Protein AF-C7CL58-F1 (afdb_monomer_lite)

Sequence (55 aa):
MDGPAAIIMAAPAREVLRDGRGTILGSYDARSNVTRDASGRLVGQGYLLPMLLGR

pLDDT: mean 89.42, std 12.6, range [59.0, 98.5]

Radius of gyration: 16.16 Å; chains: 1; bounding box: 45×30×36 Å

Secondary structure (DSSP, 8-state):
---------PPPPEEEEE-TTS-EEEEEETTTTEEEETTS-EEEES--GGGGTT-

Organism: Methylorubrum extorquens (strain DSM 6343 / CIP 106787 / DM4) (NCBI:txid661410)

Foldseek 3Di:
DCDDPDDDDDDWDKDFDADPVRQTQWIATPVQQFIAGSVRHTPDGHDCSVVSPPD

Structure (mmCIF, N/CA/C/O backbone):
data_AF-C7CL58-F1
#
_entry.id   AF-C7CL58-F1
#
loop_
_atom_site.group_PDB
_atom_site.id
_atom_site.type_symbol
_atom_site.label_atom_id
_atom_site.label_alt_id
_atom_site.label_comp_id
_atom_site.label_asym_id
_atom_site.label_entity_id
_atom_site.label_seq_id
_atom_site.pdbx_PDB_ins_code
_atom_site.Cartn_x
_atom_site.Cartn_y
_atom_site.Cartn_z
_atom_site.occupancy
_atom_site.B_iso_or_equiv
_atom_site.auth_seq_id
_atom_site.auth_comp_id
_atom_site.auth_asym_id
_atom_site.auth_atom_id
_atom_site.pdbx_PDB_model_num
ATOM 1 N N . MET A 1 1 ? 32.536 20.845 -25.946 1.00 59.00 1 MET A N 1
ATOM 2 C CA . MET A 1 1 ? 31.124 21.169 -25.649 1.00 59.00 1 MET A CA 1
ATOM 3 C C . MET A 1 1 ? 30.672 20.102 -24.681 1.00 59.00 1 MET A C 1
ATOM 5 O O . MET A 1 1 ? 30.169 19.081 -25.119 1.00 59.00 1 MET A O 1
ATOM 9 N N . ASP A 1 2 ? 30.918 20.303 -23.393 1.00 63.12 2 ASP A N 1
ATOM 10 C CA . ASP A 1 2 ? 30.606 19.300 -22.375 1.00 63.12 2 ASP A CA 1
ATOM 11 C C . ASP A 1 2 ? 29.503 19.883 -21.499 1.00 63.12 2 ASP A C 1
ATOM 13 O O . ASP A 1 2 ? 29.744 20.507 -20.468 1.00 63.12 2 ASP A O 1
ATOM 17 N N . GLY A 1 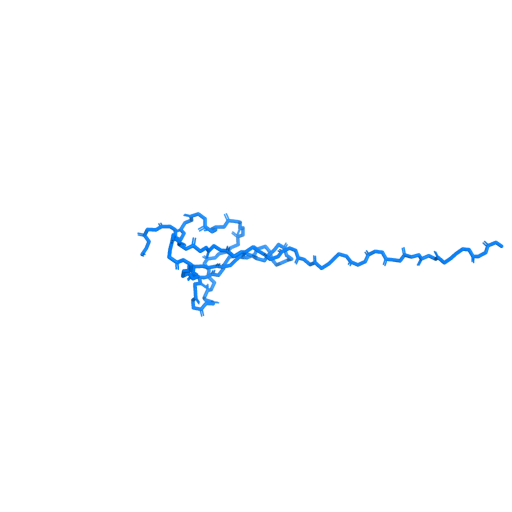3 ? 28.271 19.787 -22.003 1.00 61.84 3 GLY A N 1
ATOM 18 C CA . GLY A 1 3 ? 27.088 20.086 -21.206 1.00 61.84 3 GLY A CA 1
ATOM 19 C C . GLY A 1 3 ? 26.937 19.026 -20.110 1.00 61.84 3 GLY A C 1
ATOM 20 O O . GLY A 1 3 ? 27.222 17.853 -20.366 1.00 61.84 3 GLY A O 1
ATOM 21 N N . PRO A 1 4 ? 26.506 19.390 -18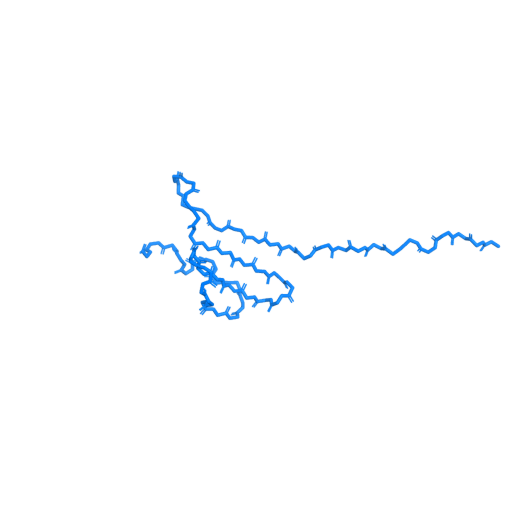.892 1.00 67.88 4 PRO A N 1
ATOM 22 C CA . PRO A 1 4 ? 26.333 18.416 -17.827 1.00 67.88 4 PRO A CA 1
ATOM 23 C C . PRO A 1 4 ? 25.254 17.402 -18.222 1.00 67.88 4 PRO A C 1
ATOM 25 O O . PRO A 1 4 ? 24.108 17.766 -18.493 1.00 67.88 4 PRO A O 1
ATOM 28 N N . ALA A 1 5 ? 25.619 16.120 -18.232 1.00 68.50 5 ALA A N 1
ATOM 29 C CA . ALA A 1 5 ? 24.675 15.014 -18.306 1.00 68.50 5 ALA A CA 1
ATOM 30 C C . ALA A 1 5 ? 23.861 14.984 -17.003 1.00 68.50 5 ALA A C 1
ATOM 32 O O . ALA A 1 5 ? 24.245 14.351 -16.022 1.00 68.50 5 ALA A O 1
ATOM 33 N N . ALA A 1 6 ? 22.762 15.734 -16.952 1.00 71.06 6 ALA A N 1
ATOM 34 C CA . ALA A 1 6 ? 21.849 15.685 -15.821 1.00 71.06 6 ALA A CA 1
ATOM 35 C C . ALA A 1 6 ? 21.131 14.325 -15.813 1.00 71.06 6 ALA A C 1
ATOM 37 O O . ALA A 1 6 ? 20.366 14.009 -16.723 1.00 71.06 6 ALA A O 1
ATOM 38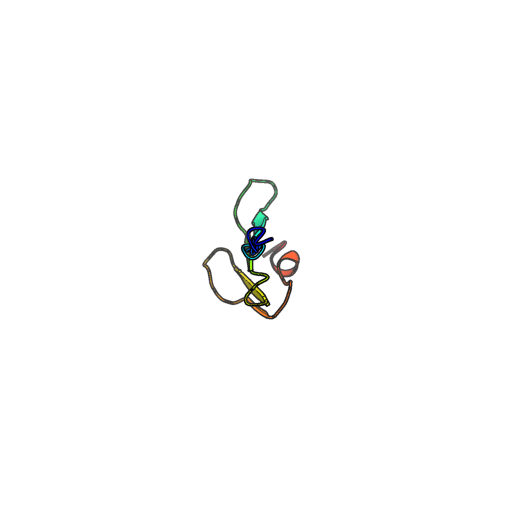 N N . ILE A 1 7 ? 21.375 13.516 -14.781 1.00 73.94 7 ILE A N 1
ATOM 39 C CA . ILE A 1 7 ? 20.634 12.276 -14.536 1.00 73.94 7 ILE A CA 1
ATOM 40 C C . ILE A 1 7 ? 19.402 12.640 -13.701 1.00 73.94 7 ILE A C 1
ATOM 42 O O . ILE A 1 7 ? 19.531 13.046 -12.547 1.00 73.94 7 ILE A O 1
ATOM 46 N N . ILE A 1 8 ? 18.202 12.493 -14.266 1.00 76.69 8 ILE A N 1
ATOM 47 C CA . ILE A 1 8 ? 16.956 12.614 -13.499 1.00 76.69 8 ILE A CA 1
ATOM 48 C C . ILE A 1 8 ? 16.768 11.324 -12.694 1.00 76.69 8 ILE A C 1
ATOM 50 O O . ILE A 1 8 ? 16.467 10.270 -13.250 1.00 76.69 8 ILE A O 1
ATOM 54 N N . MET A 1 9 ? 16.934 11.404 -11.373 1.00 67.81 9 MET A N 1
ATOM 55 C CA . MET A 1 9 ? 16.562 10.329 -10.453 1.00 67.81 9 MET A CA 1
ATOM 56 C C . MET A 1 9 ? 15.122 10.544 -9.975 1.00 67.81 9 MET A C 1
ATOM 58 O O . MET A 1 9 ? 14.871 11.382 -9.112 1.00 67.81 9 MET A O 1
ATOM 62 N N . ALA A 1 10 ? 14.165 9.790 -10.521 1.00 69.06 10 ALA A N 1
ATOM 63 C CA . ALA A 1 10 ? 12.815 9.735 -9.966 1.00 69.06 10 ALA A CA 1
ATOM 64 C C . ALA A 1 10 ? 12.805 8.815 -8.731 1.00 69.06 10 ALA A C 1
ATOM 66 O O . ALA A 1 10 ? 13.160 7.637 -8.820 1.00 69.06 10 ALA A O 1
ATOM 67 N N . ALA A 1 11 ? 12.404 9.341 -7.570 1.00 67.06 11 ALA A N 1
ATOM 68 C CA . ALA A 1 11 ? 12.080 8.501 -6.420 1.00 67.06 11 ALA A CA 1
ATOM 69 C C . ALA A 1 11 ? 10.803 7.702 -6.734 1.00 67.06 11 ALA A C 1
ATOM 71 O O . ALA A 1 11 ? 9.901 8.228 -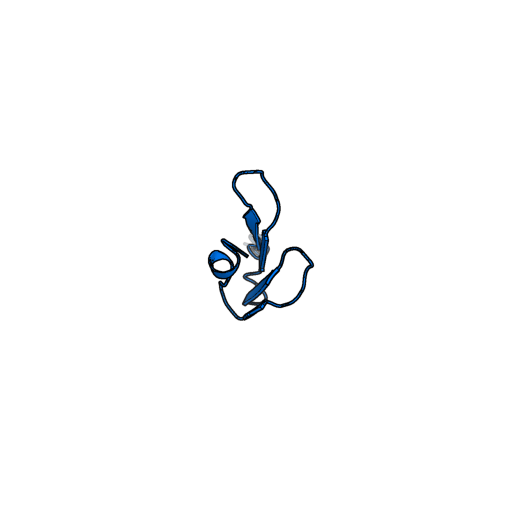7.391 1.00 67.06 11 ALA A O 1
ATOM 72 N N . PRO A 1 12 ? 10.702 6.438 -6.300 1.00 70.62 12 PRO A N 1
ATOM 73 C CA . PRO A 1 12 ? 9.509 5.655 -6.570 1.00 70.62 12 PRO A CA 1
ATOM 74 C C . PRO A 1 12 ? 8.273 6.274 -5.919 1.00 70.62 12 PRO A C 1
ATOM 76 O O . PRO A 1 12 ? 8.316 6.713 -4.768 1.00 70.62 12 PRO A O 1
ATOM 79 N N . ALA A 1 13 ? 7.166 6.283 -6.658 1.00 86.31 13 ALA A N 1
ATOM 80 C CA . ALA A 1 13 ? 5.885 6.729 -6.139 1.00 86.31 13 ALA A CA 1
ATOM 81 C C . ALA A 1 13 ? 5.397 5.740 -5.071 1.00 86.31 13 ALA A C 1
ATOM 83 O O . ALA A 1 13 ? 5.218 4.548 -5.336 1.00 86.31 13 ALA A O 1
ATOM 84 N N . ARG A 1 14 ? 5.202 6.244 -3.850 1.00 93.25 14 ARG A N 1
ATOM 85 C CA . ARG A 1 14 ? 4.513 5.527 -2.781 1.00 93.25 14 ARG A CA 1
ATOM 86 C C . ARG A 1 14 ? 3.126 6.122 -2.619 1.00 93.25 14 ARG A C 1
ATOM 88 O O . ARG A 1 14 ? 2.992 7.318 -2.378 1.00 93.25 14 ARG A O 1
ATOM 95 N N . GLU A 1 15 ? 2.114 5.273 -2.690 1.00 97.12 15 GLU A N 1
ATOM 96 C CA . GLU A 1 15 ? 0.724 5.647 -2.453 1.00 97.12 15 GLU A CA 1
ATOM 97 C C . GLU A 1 15 ? 0.277 5.158 -1.077 1.00 97.12 15 GLU A C 1
ATOM 99 O O . GLU A 1 15 ? 0.693 4.095 -0.609 1.00 97.12 15 GLU A O 1
ATOM 104 N N . VAL A 1 16 ? -0.565 5.941 -0.407 1.00 97.44 16 VAL A N 1
ATOM 105 C CA . VAL A 1 16 ? -1.087 5.625 0.926 1.00 97.44 16 VAL A CA 1
ATOM 106 C C . VAL A 1 16 ? -2.601 5.727 0.881 1.00 97.44 16 VAL A C 1
ATOM 108 O O . VAL A 1 16 ? -3.137 6.789 0.571 1.00 97.44 16 VAL A O 1
ATOM 111 N N . LEU A 1 17 ? -3.284 4.635 1.225 1.00 97.69 17 LEU A N 1
ATOM 112 C CA . LEU A 1 17 ? -4.731 4.644 1.393 1.00 97.69 17 LEU A CA 1
ATOM 113 C C . LEU A 1 17 ? -5.078 5.114 2.802 1.00 97.69 17 LEU A C 1
ATOM 115 O O . LEU A 1 17 ? -4.530 4.609 3.788 1.00 97.69 17 LEU A O 1
ATOM 119 N N . ARG A 1 18 ? -6.026 6.046 2.884 1.00 97.69 18 ARG A N 1
ATOM 120 C CA . ARG A 1 18 ? -6.621 6.504 4.136 1.00 97.69 18 ARG A CA 1
ATOM 121 C C . ARG A 1 18 ? -8.137 6.357 4.096 1.00 97.69 18 ARG A C 1
ATOM 123 O O . ARG A 1 18 ? -8.731 6.493 3.030 1.00 97.69 18 ARG A O 1
ATOM 130 N N . ASP A 1 19 ? -8.744 6.086 5.245 1.00 95.19 19 ASP A N 1
ATOM 131 C CA . ASP A 1 19 ? -10.198 6.158 5.399 1.00 95.19 19 ASP A CA 1
ATOM 132 C C . ASP A 1 19 ? -10.688 7.622 5.438 1.00 95.19 19 ASP A C 1
ATOM 134 O O . ASP A 1 19 ? -9.898 8.571 5.459 1.00 95.19 19 ASP A O 1
ATOM 138 N N . GLY A 1 20 ? -12.009 7.819 5.494 1.00 95.81 20 GLY A N 1
ATOM 139 C CA . GLY A 1 20 ? -12.616 9.155 5.587 1.00 95.81 20 GLY A CA 1
ATOM 140 C C . GLY A 1 20 ? -12.307 9.921 6.884 1.00 95.81 20 GLY A C 1
ATOM 141 O O . GLY A 1 20 ? -12.623 11.102 6.976 1.00 95.81 20 GLY A O 1
ATOM 142 N N . ARG A 1 21 ? -11.693 9.274 7.882 1.00 96.00 21 ARG A N 1
ATOM 143 C CA . ARG A 1 21 ? -11.228 9.879 9.141 1.00 96.00 21 ARG A CA 1
ATOM 144 C C . ARG A 1 21 ? -9.724 10.187 9.114 1.00 96.00 21 ARG A C 1
ATOM 146 O O . ARG A 1 21 ? -9.204 10.747 10.075 1.00 96.00 21 ARG A O 1
ATOM 153 N N . GLY A 1 22 ? -9.024 9.845 8.030 1.00 95.56 22 GLY A N 1
ATOM 154 C CA . GLY A 1 22 ? -7.582 10.028 7.869 1.00 95.56 22 GLY A CA 1
ATOM 155 C C . GLY A 1 22 ? -6.722 8.862 8.377 1.00 95.56 22 GLY A C 1
ATOM 156 O O . GLY A 1 22 ? -5.490 8.941 8.276 1.00 95.56 22 GLY A O 1
ATOM 157 N N . THR A 1 23 ? -7.332 7.782 8.877 1.00 95.88 23 THR A N 1
ATOM 158 C CA . THR A 1 23 ? -6.647 6.565 9.342 1.00 95.88 23 THR A CA 1
ATOM 159 C C . THR A 1 23 ? -5.963 5.874 8.174 1.00 95.88 23 THR A C 1
ATOM 161 O O . THR A 1 23 ? -6.585 5.663 7.138 1.00 95.88 23 THR A O 1
ATOM 164 N N . ILE A 1 24 ? -4.696 5.487 8.325 1.00 97.31 24 ILE A N 1
ATOM 165 C CA . ILE A 1 24 ? -3.982 4.731 7.288 1.00 97.31 24 ILE A CA 1
ATOM 166 C C . ILE A 1 24 ? -4.533 3.306 7.243 1.00 97.31 24 ILE A C 1
ATOM 168 O O . ILE A 1 24 ? -4.518 2.613 8.255 1.00 97.31 24 ILE A O 1
ATOM 172 N N . LEU A 1 25 ? -4.961 2.866 6.060 1.00 97.56 25 LEU A N 1
ATOM 173 C CA . LEU A 1 25 ? -5.395 1.488 5.811 1.00 97.56 25 LEU A CA 1
ATOM 174 C C . LEU A 1 25 ? -4.287 0.643 5.170 1.00 97.56 25 LEU A C 1
ATOM 176 O O . LEU A 1 25 ? -4.235 -0.568 5.370 1.00 97.56 25 LEU A O 1
ATOM 180 N N . GLY A 1 26 ? -3.367 1.275 4.436 1.00 98.06 26 GLY A N 1
ATOM 181 C CA . GLY A 1 26 ? -2.219 0.603 3.838 1.00 98.06 26 GLY A CA 1
ATOM 182 C C . GLY A 1 26 ? -1.401 1.498 2.917 1.00 98.06 26 GLY A C 1
ATOM 183 O O . GLY A 1 26 ? -1.684 2.686 2.755 1.00 98.06 26 GLY A O 1
ATOM 184 N N . SER A 1 27 ? -0.369 0.919 2.306 1.00 98.25 27 SER A N 1
ATOM 185 C CA . SER A 1 27 ? 0.477 1.609 1.332 1.00 98.25 27 SER A CA 1
ATOM 186 C C . SER A 1 27 ? 0.904 0.705 0.182 1.00 98.25 27 SER A C 1
ATOM 188 O O . SER A 1 27 ? 1.138 -0.485 0.387 1.00 98.25 27 SER A O 1
ATOM 190 N N . TYR A 1 28 ? 1.034 1.293 -1.003 1.00 98.31 28 TYR A N 1
ATOM 191 C CA . TYR A 1 28 ? 1.577 0.667 -2.202 1.00 98.31 28 TYR A CA 1
ATOM 192 C C . TYR A 1 28 ? 2.910 1.326 -2.567 1.00 98.31 28 TYR A C 1
ATOM 194 O O . TYR A 1 28 ? 3.026 2.550 -2.543 1.00 98.31 28 TYR A O 1
ATOM 202 N N . ASP A 1 29 ? 3.919 0.516 -2.875 1.00 96.38 29 ASP A N 1
ATOM 203 C CA . ASP A 1 29 ? 5.227 0.960 -3.359 1.00 96.38 29 ASP A CA 1
ATOM 204 C C . ASP A 1 29 ? 5.409 0.517 -4.815 1.00 96.38 29 ASP A C 1
ATOM 206 O O . ASP A 1 29 ? 5.539 -0.678 -5.094 1.00 96.38 29 ASP A O 1
ATOM 210 N N . ALA A 1 30 ? 5.459 1.483 -5.737 1.00 95.06 30 ALA A N 1
ATOM 211 C CA . ALA A 1 30 ? 5.627 1.220 -7.162 1.00 95.06 30 ALA A CA 1
ATOM 212 C C . ALA A 1 30 ? 7.014 0.660 -7.529 1.00 95.06 30 ALA A C 1
ATOM 214 O O . ALA A 1 30 ? 7.148 0.024 -8.572 1.00 95.06 30 ALA A O 1
ATOM 215 N N . ARG A 1 31 ? 8.049 0.848 -6.692 1.00 92.62 31 ARG A N 1
ATOM 216 C CA . ARG A 1 31 ? 9.395 0.295 -6.944 1.00 92.62 31 ARG A CA 1
ATOM 217 C C . ARG A 1 31 ? 9.411 -1.214 -6.829 1.00 92.62 31 ARG A C 1
ATOM 219 O O . ARG A 1 31 ? 10.009 -1.901 -7.649 1.00 92.62 31 ARG A O 1
ATOM 226 N N . SER A 1 32 ? 8.835 -1.698 -5.737 1.00 94.75 32 SER A N 1
ATOM 227 C CA . SER A 1 32 ? 8.794 -3.118 -5.406 1.00 94.75 32 SER A CA 1
ATOM 228 C C . SER A 1 32 ? 7.512 -3.782 -5.909 1.00 94.75 32 SER A C 1
ATOM 230 O O . SER A 1 32 ? 7.415 -5.009 -5.897 1.00 94.75 32 SER A O 1
ATOM 232 N N . ASN A 1 33 ? 6.563 -2.981 -6.406 1.00 96.62 33 ASN A N 1
ATOM 233 C CA . ASN A 1 33 ? 5.240 -3.396 -6.844 1.00 96.62 33 ASN A CA 1
ATOM 234 C C . ASN A 1 33 ? 4.516 -4.180 -5.741 1.00 96.62 33 ASN A C 1
ATOM 236 O O . ASN A 1 33 ? 3.983 -5.256 -5.992 1.00 96.62 33 ASN A O 1
ATOM 240 N N . VAL A 1 34 ? 4.542 -3.688 -4.498 1.00 97.56 34 VAL A N 1
ATOM 241 C CA . VAL A 1 34 ? 3.921 -4.376 -3.353 1.00 97.56 34 VAL A CA 1
ATOM 242 C C . VAL A 1 34 ? 2.940 -3.488 -2.616 1.00 97.56 34 VAL A C 1
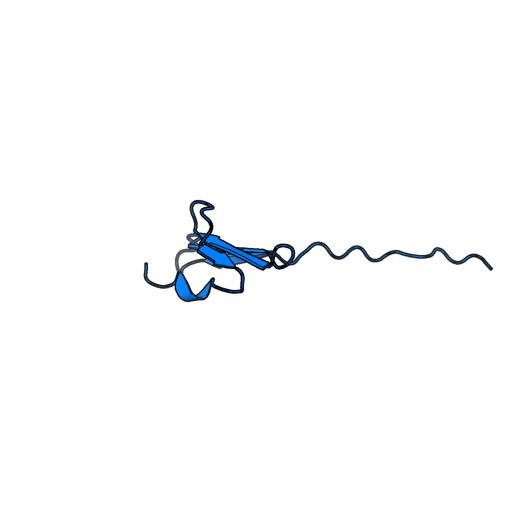ATOM 244 O O . VAL A 1 34 ? 3.173 -2.295 -2.429 1.00 97.56 34 VAL A O 1
ATOM 247 N N . THR A 1 35 ? 1.876 -4.110 -2.118 1.00 98.44 35 THR A N 1
ATOM 248 C CA . THR A 1 35 ? 0.934 -3.490 -1.189 1.00 98.44 35 THR A CA 1
ATOM 249 C C . THR A 1 35 ? 1.125 -4.067 0.208 1.00 98.44 35 THR A C 1
ATOM 251 O O . THR A 1 35 ? 1.217 -5.284 0.394 1.00 98.44 35 THR A O 1
ATOM 254 N N . ARG A 1 36 ? 1.163 -3.187 1.207 1.00 98.50 36 ARG A N 1
ATOM 255 C CA . ARG A 1 36 ? 1.198 -3.523 2.631 1.00 98.50 36 ARG A CA 1
ATOM 256 C C . ARG A 1 36 ? -0.006 -2.922 3.341 1.00 98.50 36 ARG A C 1
ATOM 258 O O . ARG A 1 36 ? -0.456 -1.842 2.965 1.00 98.50 36 ARG A O 1
ATOM 265 N N . ASP A 1 37 ? -0.504 -3.604 4.363 1.00 98.12 37 ASP A N 1
ATOM 266 C CA . ASP A 1 37 ? -1.571 -3.079 5.216 1.00 98.12 37 ASP A CA 1
ATOM 267 C C . ASP A 1 37 ? -1.055 -1.999 6.187 1.00 98.12 37 ASP A C 1
ATOM 269 O O . ASP A 1 37 ? 0.130 -1.647 6.189 1.00 98.12 37 ASP A O 1
ATOM 273 N N . ALA A 1 38 ? -1.955 -1.462 7.012 1.00 97.19 38 ALA A N 1
ATOM 274 C CA . ALA A 1 38 ? -1.651 -0.443 8.016 1.00 97.19 38 ALA A CA 1
ATOM 275 C C . ALA A 1 38 ? -0.576 -0.869 9.034 1.00 97.19 38 ALA A C 1
ATOM 277 O O . ALA A 1 38 ? 0.138 -0.018 9.559 1.00 97.19 38 ALA A O 1
ATOM 278 N N . SER A 1 39 ? -0.433 -2.174 9.291 1.00 97.31 39 SER A N 1
ATOM 279 C CA . SER A 1 39 ? 0.592 -2.735 10.182 1.00 97.31 39 SER A CA 1
ATOM 280 C C . SER A 1 39 ? 1.939 -2.964 9.485 1.00 97.31 39 SER A C 1
ATOM 282 O O . SER A 1 39 ? 2.923 -3.333 10.123 1.00 97.31 39 SER A O 1
ATOM 284 N N . GLY A 1 40 ? 2.005 -2.748 8.168 1.00 97.12 40 GLY A N 1
ATOM 285 C CA . GLY A 1 40 ? 3.188 -2.998 7.349 1.00 97.12 40 GLY A CA 1
ATOM 286 C C . GLY A 1 40 ? 3.308 -4.442 6.849 1.00 97.12 40 GLY A C 1
ATOM 287 O O . GLY A 1 40 ? 4.304 -4.779 6.193 1.00 97.12 40 GLY A O 1
ATOM 288 N N . ARG A 1 41 ? 2.311 -5.299 7.100 1.00 98.06 41 ARG A N 1
ATOM 289 C CA . ARG A 1 41 ? 2.301 -6.684 6.620 1.00 98.06 41 ARG A CA 1
ATOM 290 C C . ARG A 1 41 ? 2.039 -6.713 5.118 1.00 98.06 41 ARG A C 1
ATOM 292 O O . ARG A 1 41 ? 1.212 -5.966 4.604 1.00 98.06 41 ARG A O 1
ATOM 299 N N . LEU A 1 42 ? 2.760 -7.582 4.408 1.00 97.88 42 LEU A N 1
ATOM 300 C CA . LEU A 1 42 ? 2.572 -7.779 2.972 1.00 97.88 42 LEU A CA 1
ATOM 301 C C . LEU A 1 42 ? 1.167 -8.329 2.699 1.00 97.88 42 LEU A C 1
ATOM 303 O O . LEU A 1 42 ? 0.803 -9.387 3.210 1.00 97.88 42 LEU A O 1
ATOM 307 N N . VAL A 1 43 ? 0.412 -7.609 1.873 1.00 97.69 43 VAL A N 1
ATOM 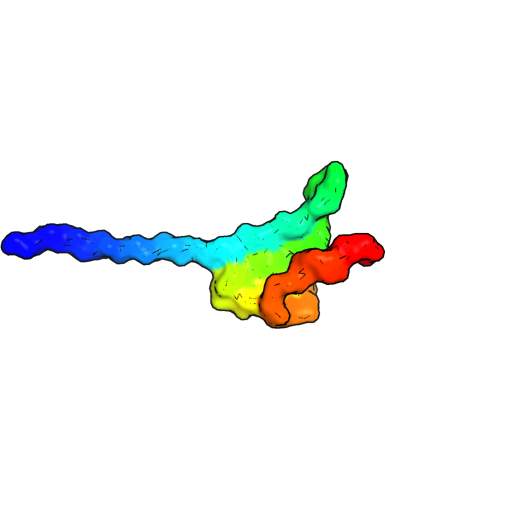308 C CA . VAL A 1 43 ? -0.882 -8.051 1.340 1.00 97.69 43 VAL A CA 1
ATOM 309 C C . VAL A 1 43 ? -0.651 -8.847 0.060 1.00 97.69 43 VAL A C 1
ATOM 311 O O . VAL A 1 43 ? -1.237 -9.909 -0.119 1.00 97.69 43 VAL A O 1
ATOM 314 N N . GLY A 1 44 ? 0.237 -8.354 -0.808 1.00 98.06 44 GLY A N 1
ATOM 315 C CA . GLY A 1 44 ? 0.599 -9.017 -2.054 1.00 98.06 44 GLY A CA 1
ATOM 316 C C . GLY A 1 44 ? 1.365 -8.110 -3.013 1.00 98.06 44 GLY A C 1
ATOM 317 O O . GLY A 1 44 ? 1.689 -6.964 -2.688 1.00 98.06 44 GLY A O 1
ATOM 318 N N . GLN A 1 45 ? 1.653 -8.653 -4.194 1.00 98.12 45 GLN A N 1
ATOM 319 C CA . GLN A 1 45 ? 2.250 -7.927 -5.312 1.00 98.12 45 GLN A CA 1
ATOM 320 C C . GLN A 1 45 ? 1.151 -7.259 -6.157 1.00 98.12 45 GLN A C 1
ATOM 322 O O . GLN A 1 45 ? 0.071 -7.825 -6.316 1.00 98.12 45 GLN A O 1
ATOM 327 N N . GLY A 1 46 ? 1.419 -6.074 -6.703 1.00 97.50 46 GLY A N 1
ATOM 328 C CA . GLY A 1 46 ? 0.453 -5.274 -7.453 1.00 97.50 46 GLY A CA 1
ATOM 329 C C . GLY A 1 46 ? -0.220 -4.175 -6.630 1.00 97.50 46 GLY A C 1
ATOM 330 O O . GLY A 1 46 ? -0.017 -4.040 -5.416 1.00 97.50 46 GLY A O 1
ATOM 331 N N . TYR A 1 47 ? -1.058 -3.400 -7.318 1.00 97.38 47 TYR A N 1
ATOM 332 C CA . TYR A 1 47 ? -1.893 -2.357 -6.730 1.00 97.38 47 TYR A CA 1
ATOM 333 C C . TYR A 1 47 ? -3.129 -2.968 -6.054 1.00 97.38 47 TYR A C 1
ATOM 335 O O . TYR A 1 47 ? -4.153 -3.201 -6.693 1.00 97.38 47 TYR A O 1
ATOM 343 N N . LEU A 1 48 ? -3.029 -3.250 -4.752 1.00 98.00 48 LEU A N 1
ATOM 344 C CA . LEU A 1 48 ? -4.079 -3.921 -3.971 1.00 98.00 48 LEU A CA 1
ATOM 345 C C . LEU A 1 48 ? -4.702 -3.012 -2.902 1.00 98.00 48 LEU A C 1
ATOM 347 O O . LEU A 1 48 ? -5.484 -3.488 -2.083 1.00 98.00 48 LEU A O 1
ATOM 351 N N . LEU A 1 49 ? -4.386 -1.711 -2.897 1.00 97.25 49 LEU A N 1
ATOM 352 C CA . LEU A 1 49 ? -4.961 -0.751 -1.945 1.00 97.25 49 LEU A CA 1
ATOM 353 C C . LEU A 1 49 ? -6.498 -0.811 -1.872 1.00 97.25 49 LEU A C 1
ATOM 355 O O . LEU A 1 49 ? -7.008 -0.857 -0.753 1.00 97.25 49 LEU A O 1
ATOM 359 N N . PRO A 1 50 ? -7.255 -0.907 -2.988 1.00 96.50 50 PRO A N 1
ATOM 360 C CA . PRO A 1 50 ? -8.716 -0.984 -2.924 1.00 96.50 50 PRO A CA 1
ATOM 361 C C . PRO A 1 50 ? -9.252 -2.177 -2.119 1.00 96.50 50 PRO A C 1
ATOM 363 O O . PRO A 1 50 ? -10.344 -2.091 -1.568 1.00 96.50 50 PRO A O 1
ATOM 366 N N . MET A 1 51 ? -8.486 -3.270 -1.990 1.00 95.38 51 MET A N 1
ATOM 367 C CA . MET A 1 51 ? -8.888 -4.449 -1.205 1.00 95.38 51 MET A CA 1
ATOM 368 C C . MET A 1 51 ? -8.858 -4.218 0.313 1.00 95.38 51 MET A C 1
ATOM 370 O O . MET A 1 51 ? -9.312 -5.071 1.074 1.00 95.38 51 MET A O 1
ATOM 374 N N . LEU A 1 52 ? -8.286 -3.101 0.765 1.00 95.50 52 LEU A N 1
ATOM 375 C CA . LEU A 1 52 ? -8.207 -2.736 2.180 1.00 95.50 52 LEU A CA 1
ATOM 376 C C . LEU A 1 52 ? -9.396 -1.874 2.629 1.00 95.50 52 LEU A C 1
ATOM 378 O O . LEU A 1 52 ? -9.507 -1.561 3.811 1.00 95.50 52 LEU A O 1
ATOM 382 N N . LEU A 1 53 ? -10.293 -1.505 1.709 1.00 92.94 53 LEU A N 1
ATOM 383 C CA . LEU A 1 53 ? -11.543 -0.824 2.033 1.00 92.94 53 LEU A CA 1
ATOM 384 C C . LEU A 1 53 ? -12.515 -1.801 2.713 1.00 92.94 53 LEU A C 1
ATOM 386 O O . LEU A 1 53 ? -12.801 -2.868 2.177 1.00 92.94 53 LEU A O 1
ATOM 390 N N . GLY A 1 54 ? -13.053 -1.417 3.873 1.00 79.50 54 GLY A N 1
ATOM 391 C CA . GLY A 1 54 ? -14.117 -2.168 4.555 1.00 79.50 54 GLY A CA 1
ATOM 392 C C . GLY A 1 54 ? -13.669 -3.396 5.358 1.00 79.50 54 GLY A C 1
ATOM 393 O O . GLY A 1 54 ? -14.510 -4.243 5.653 1.00 79.50 54 GLY A O 1
ATOM 394 N N . ARG A 1 55 ? -12.377 -3.505 5.690 1.00 64.50 55 ARG A N 1
ATOM 395 C CA . ARG A 1 55 ? -11.853 -4.484 6.658 1.00 64.50 55 ARG A CA 1
ATOM 396 C C . ARG A 1 55 ? -11.937 -3.988 8.095 1.00 64.50 55 ARG A C 1
ATOM 398 O O . ARG A 1 55 ? -11.861 -2.755 8.291 1.00 64.50 55 ARG A O 1
#